Protein AF-A0AAW5LD75-F1 (afdb_monomer)

Mean predicted aligned error: 11.77 Å

Radius of gyration: 29.36 Å; Cα contacts (8 Å, |Δi|>4): 144; chains: 1; bounding box: 6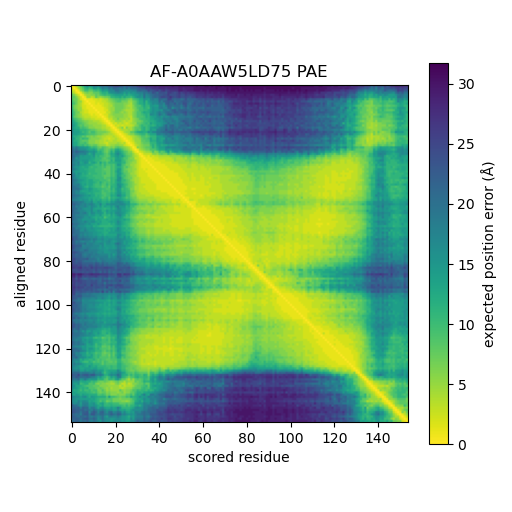0×23×89 Å

Solvent-accessible surface area (backbone atoms only — not comparable to full-atom values): 8674 Å² total; per-residue (Å²): 135,86,77,80,77,51,69,70,55,52,54,50,45,61,74,37,39,44,76,79,48,101,49,31,37,34,36,58,61,66,66,53,56,57,54,46,51,51,53,50,54,50,50,54,52,50,49,40,46,42,67,63,35,76,88,38,24,57,56,48,50,51,30,40,46,41,44,80,40,46,64,64,57,49,50,55,50,46,71,72,47,45,25,94,89,42,88,71,22,30,79,87,68,44,43,61,69,58,52,51,52,50,54,42,69,75,46,57,72,56,36,54,54,20,50,49,61,53,48,54,53,52,51,53,49,54,59,63,66,52,73,80,68,52,48,40,36,40,33,69,84,78,74,46,68,36,40,51,56,89,95,39,86,76

pLDDT: mean 80.88, std 13.49, range [39.12, 94.81]

Organism: NCBI:txid758

Secondary structure (DSSP, 8-state):
--PPPPHHHHHHHHHHEEEEETTEEEEE-SHHHHHHHHHHHHHHHHHIIIIISHHHHHHHHHHHHHHH-HHHHHHHHHHHHB-SSSTTBBTT--BHHHHHHHHHHHHGGGHHHHHHHHHHHHHHHHHHHS----EEEEETTTTEEEEEETTEE-

Sequence (154 aa):
MFHPINKRLQATLRRCAVKIDENTIELKERKGIFFKLAFIIITIASLYIDFIEPTYRRNTWESLQFTFQPETRFQRSWEFYQDPHNIGFTETGENKEQFMAEMWEEHKGRVWEGYYYVGKYLLLFLILLRPAKKRVRFDRKRGIVYTYVGKKFY

Structure (mmCIF, N/CA/C/O backbone):
data_AF-A0AAW5LD75-F1
#
_entry.id   AF-A0AAW5LD75-F1
#
loop_
_atom_site.group_PDB
_atom_site.id
_atom_site.type_symbol
_atom_site.label_atom_id
_atom_site.label_alt_id
_atom_site.label_comp_id
_atom_site.label_asym_id
_atom_site.label_entity_id
_atom_site.label_seq_id
_atom_site.pdbx_PDB_ins_code
_atom_site.Cartn_x
_atom_site.Cartn_y
_atom_site.Cartn_z
_atom_site.occupancy
_atom_site.B_iso_or_equiv
_atom_site.auth_seq_id
_atom_site.auth_comp_id
_atom_site.auth_asym_id
_atom_site.auth_atom_id
_atom_site.pdbx_PDB_model_num
ATOM 1 N N . MET A 1 1 ? 31.148 6.169 -51.077 1.00 39.12 1 MET A N 1
ATOM 2 C CA . MET A 1 1 ? 32.316 6.104 -50.170 1.00 39.12 1 MET A CA 1
ATOM 3 C C . MET A 1 1 ? 31.809 5.671 -48.796 1.00 39.12 1 MET A C 1
ATOM 5 O O . MET A 1 1 ? 31.096 6.437 -48.163 1.00 39.12 1 MET A O 1
ATOM 9 N N . PHE A 1 2 ? 32.038 4.422 -48.3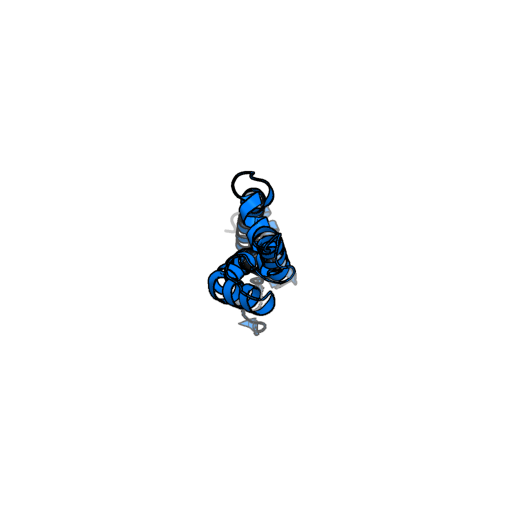78 1.00 50.69 2 PHE A N 1
ATOM 10 C CA . PHE A 1 2 ? 31.591 3.947 -47.060 1.00 50.69 2 PHE A CA 1
ATOM 11 C C . PHE A 1 2 ? 32.550 4.481 -45.994 1.00 50.69 2 PHE A C 1
ATOM 13 O O . PHE A 1 2 ? 33.713 4.088 -45.963 1.00 50.69 2 PHE A O 1
ATOM 20 N N . HIS A 1 3 ? 32.092 5.395 -45.140 1.00 59.78 3 HIS A N 1
ATOM 21 C CA . HIS A 1 3 ? 32.877 5.789 -43.974 1.00 59.78 3 HIS A CA 1
ATOM 22 C C . HIS A 1 3 ? 32.962 4.611 -42.992 1.00 59.78 3 HIS A C 1
ATOM 24 O O . HIS A 1 3 ? 31.922 4.049 -42.629 1.00 59.78 3 HIS A O 1
ATOM 30 N N . PRO A 1 4 ? 34.171 4.213 -42.558 1.00 70.12 4 PRO A N 1
ATOM 31 C CA . PRO A 1 4 ? 34.321 3.153 -41.578 1.00 70.12 4 PRO A CA 1
ATOM 32 C C . PRO A 1 4 ? 33.631 3.572 -40.278 1.00 70.12 4 PRO A C 1
ATOM 34 O O . PRO A 1 4 ? 33.892 4.634 -39.713 1.00 70.12 4 PRO A O 1
ATOM 37 N N . ILE A 1 5 ? 32.708 2.731 -39.817 1.00 70.56 5 ILE A N 1
ATOM 38 C CA . ILE A 1 5 ? 31.954 2.964 -38.588 1.00 70.56 5 ILE A CA 1
ATOM 39 C C . ILE A 1 5 ? 32.940 3.045 -37.414 1.00 70.56 5 ILE A C 1
ATOM 41 O O . ILE A 1 5 ? 33.712 2.118 -37.174 1.00 70.56 5 ILE A O 1
ATOM 45 N N . ASN A 1 6 ? 32.891 4.143 -36.653 1.00 81.69 6 ASN A N 1
ATOM 46 C CA . ASN A 1 6 ? 33.709 4.335 -35.454 1.00 81.69 6 ASN A CA 1
ATOM 47 C C . ASN A 1 6 ? 33.512 3.160 -34.469 1.00 81.69 6 ASN A C 1
ATOM 49 O O . ASN A 1 6 ? 32.375 2.782 -34.177 1.00 81.69 6 ASN A O 1
ATOM 53 N N . LYS A 1 7 ? 34.601 2.617 -33.900 1.00 81.19 7 LYS A N 1
ATOM 54 C CA . LYS A 1 7 ? 34.568 1.509 -32.921 1.00 81.19 7 LYS A CA 1
ATOM 55 C C . LYS A 1 7 ? 33.587 1.757 -31.763 1.00 81.19 7 LYS A C 1
ATOM 57 O O . LYS A 1 7 ? 32.907 0.827 -31.329 1.00 81.19 7 LYS A O 1
ATOM 62 N N . ARG A 1 8 ? 33.444 3.007 -31.297 1.00 78.06 8 ARG A N 1
ATOM 63 C CA . ARG A 1 8 ? 32.456 3.386 -30.261 1.00 78.06 8 ARG A CA 1
ATOM 64 C C . ARG A 1 8 ? 31.012 3.226 -30.743 1.00 78.06 8 ARG A C 1
ATOM 66 O O . ARG A 1 8 ? 30.161 2.724 -30.006 1.00 78.06 8 ARG A O 1
ATOM 73 N N . LEU A 1 9 ? 30.740 3.617 -31.987 1.00 72.81 9 LEU A N 1
ATOM 74 C CA . LEU A 1 9 ? 29.420 3.488 -32.603 1.00 72.81 9 LEU A CA 1
ATOM 75 C C . LEU A 1 9 ? 29.078 2.012 -32.836 1.00 72.81 9 LEU A C 1
ATOM 77 O O . LEU A 1 9 ? 27.988 1.572 -32.486 1.00 72.81 9 LEU A O 1
ATOM 81 N N . GLN A 1 10 ? 30.039 1.219 -33.316 1.00 77.00 10 GLN A N 1
ATOM 82 C CA . GLN A 1 10 ? 29.877 -0.223 -33.510 1.00 77.00 10 GLN A CA 1
ATOM 83 C C . GLN A 1 10 ? 29.582 -0.959 -32.191 1.00 77.00 10 GLN A C 1
ATOM 85 O O . GLN A 1 10 ? 28.684 -1.801 -32.138 1.00 77.00 10 GLN A O 1
ATOM 90 N N . ALA A 1 11 ? 30.284 -0.612 -31.107 1.00 75.50 11 ALA A N 1
ATOM 91 C CA . ALA A 1 11 ? 30.026 -1.162 -29.776 1.00 75.50 11 ALA A CA 1
ATOM 92 C C . ALA A 1 11 ? 28.631 -0.783 -29.249 1.00 75.50 11 ALA A C 1
ATOM 94 O O . ALA A 1 11 ? 27.947 -1.608 -28.643 1.00 75.50 11 ALA A O 1
ATOM 95 N N . THR A 1 12 ? 28.187 0.447 -29.511 1.00 72.38 12 THR A N 1
ATOM 96 C CA . THR A 1 12 ? 26.856 0.930 -29.117 1.00 72.38 12 THR A CA 1
ATOM 97 C C . THR A 1 12 ? 25.755 0.208 -29.894 1.00 72.38 12 THR A C 1
ATOM 99 O O . THR A 1 12 ? 24.795 -0.276 -29.298 1.00 72.38 12 THR A O 1
ATOM 102 N N . LEU A 1 13 ? 25.932 0.044 -31.208 1.00 70.19 13 LEU A N 1
ATOM 103 C CA . LEU A 1 13 ? 25.012 -0.695 -32.071 1.00 70.19 13 LEU A CA 1
ATOM 104 C C . LEU A 1 13 ? 24.886 -2.161 -31.645 1.00 70.19 13 LEU A C 1
ATOM 106 O O . LEU A 1 13 ? 23.769 -2.642 -31.524 1.00 70.19 13 LEU A O 1
ATOM 110 N N . ARG A 1 14 ? 25.986 -2.849 -31.307 1.00 71.75 14 ARG A N 1
ATOM 111 C CA . ARG A 1 14 ? 25.939 -4.235 -30.790 1.00 71.75 14 ARG A CA 1
ATOM 112 C C . ARG A 1 14 ? 25.173 -4.378 -29.470 1.00 71.75 14 ARG A C 1
ATOM 114 O O . ARG A 1 14 ? 24.622 -5.438 -29.195 1.00 71.75 14 ARG A O 1
ATOM 121 N N . ARG A 1 15 ? 25.143 -3.336 -28.632 1.00 69.00 15 ARG A N 1
ATOM 122 C CA . ARG A 1 15 ? 24.380 -3.346 -27.369 1.00 69.00 15 ARG A CA 1
ATOM 123 C C . ARG A 1 15 ? 22.888 -3.099 -27.597 1.00 69.00 15 ARG A C 1
ATOM 125 O O . ARG A 1 15 ? 22.062 -3.660 -26.879 1.00 69.00 15 ARG A O 1
ATOM 132 N N . CYS A 1 16 ? 22.554 -2.266 -28.580 1.00 67.75 16 CYS A N 1
ATOM 133 C CA . CYS A 1 16 ? 21.183 -1.844 -28.864 1.00 67.75 16 CYS A CA 1
ATOM 134 C C . CYS A 1 16 ? 20.475 -2.717 -29.908 1.00 67.75 16 CYS A C 1
ATOM 136 O O . CYS A 1 16 ? 19.249 -2.742 -29.924 1.00 67.75 16 CYS A O 1
ATOM 138 N N . ALA A 1 17 ? 21.212 -3.431 -30.755 1.00 71.06 17 ALA A N 1
ATOM 139 C CA . ALA A 1 17 ? 20.686 -4.225 -31.856 1.00 71.06 17 ALA A CA 1
ATOM 140 C C . ALA A 1 17 ? 21.154 -5.682 -31.747 1.00 71.06 17 ALA A C 1
ATOM 142 O O . ALA A 1 17 ? 22.336 -5.951 -31.535 1.00 71.06 17 ALA A O 1
ATOM 143 N N . VAL A 1 18 ? 20.232 -6.628 -31.914 1.00 74.81 18 VAL A N 1
ATOM 144 C CA . VAL A 1 18 ? 20.523 -8.064 -31.992 1.00 74.81 18 VAL A CA 1
ATOM 145 C C . VAL A 1 18 ? 20.162 -8.558 -33.383 1.00 74.81 18 VAL A C 1
ATOM 147 O O . VAL A 1 18 ? 19.048 -8.338 -33.850 1.00 74.81 18 VAL A O 1
ATOM 150 N N . LYS A 1 19 ? 21.100 -9.230 -34.049 1.00 71.88 19 LYS A N 1
ATOM 151 C CA . LYS A 1 19 ? 20.812 -9.947 -35.292 1.00 71.88 19 LYS A CA 1
ATOM 152 C C . LYS A 1 19 ? 20.002 -11.198 -34.940 1.00 71.88 19 LYS A C 1
ATOM 154 O O . LYS A 1 19 ? 20.481 -12.008 -34.152 1.00 71.88 19 LYS A O 1
ATOM 159 N N . ILE A 1 20 ? 18.790 -11.319 -35.478 1.00 73.62 20 ILE A N 1
ATOM 160 C CA . ILE A 1 20 ? 17.954 -12.522 -35.320 1.00 73.62 20 ILE A CA 1
ATOM 161 C C . ILE A 1 20 ? 18.184 -13.471 -36.494 1.00 73.62 20 ILE A C 1
ATOM 163 O O . ILE A 1 20 ? 18.312 -14.670 -36.290 1.00 73.62 20 ILE A O 1
ATOM 167 N N . ASP A 1 21 ? 18.259 -12.918 -37.704 1.00 72.31 21 ASP A N 1
ATOM 168 C CA . ASP A 1 21 ? 18.426 -13.664 -38.950 1.00 72.31 21 ASP A CA 1
ATOM 169 C C . ASP A 1 21 ? 19.382 -12.906 -39.887 1.00 72.31 21 ASP A C 1
ATOM 171 O O . ASP A 1 21 ? 19.749 -11.757 -39.618 1.00 72.31 21 ASP A O 1
ATOM 175 N N . GLU A 1 22 ? 19.801 -13.513 -40.995 1.00 73.38 22 GLU A N 1
ATOM 176 C CA . GLU A 1 22 ? 20.646 -12.893 -42.020 1.00 73.38 22 GLU A CA 1
ATOM 177 C C . GLU A 1 22 ? 20.115 -11.541 -42.491 1.00 73.38 22 GLU A C 1
ATOM 179 O O . GLU A 1 22 ? 20.899 -10.611 -42.693 1.00 73.38 22 GLU A O 1
ATOM 184 N N . ASN A 1 23 ? 18.790 -11.413 -42.564 1.00 72.88 23 ASN A N 1
ATOM 185 C CA . ASN A 1 23 ? 18.113 -10.219 -43.050 1.00 72.88 23 ASN A CA 1
ATOM 186 C C . ASN A 1 23 ? 17.352 -9.451 -41.962 1.00 72.88 23 ASN A C 1
ATOM 188 O O . ASN A 1 23 ? 16.777 -8.413 -42.272 1.00 72.88 23 ASN A O 1
ATOM 192 N N . THR A 1 24 ? 17.338 -9.900 -40.701 1.00 70.00 24 THR A N 1
ATOM 193 C CA . THR A 1 24 ? 16.512 -9.281 -39.648 1.00 70.00 24 THR A CA 1
ATOM 194 C C . THR A 1 24 ? 17.322 -8.850 -38.430 1.00 70.00 24 THR A C 1
ATOM 196 O O . THR A 1 24 ? 18.042 -9.641 -37.814 1.00 70.00 24 THR A O 1
ATOM 199 N N . ILE A 1 25 ? 17.147 -7.588 -38.034 1.00 73.69 25 ILE A N 1
ATOM 200 C CA . ILE A 1 25 ? 17.767 -6.987 -36.849 1.00 73.69 25 ILE A CA 1
ATOM 201 C C . ILE A 1 25 ? 16.673 -6.529 -35.883 1.00 73.69 25 ILE A C 1
ATOM 203 O O . ILE A 1 25 ? 15.730 -5.853 -36.278 1.00 73.69 25 ILE A O 1
ATOM 207 N N . GLU A 1 26 ? 16.805 -6.864 -34.604 1.00 74.44 26 GLU A N 1
ATOM 208 C CA . GLU A 1 26 ? 15.911 -6.436 -33.530 1.00 74.44 26 GLU A CA 1
ATOM 209 C C . GLU A 1 26 ? 16.569 -5.334 -32.695 1.00 74.44 26 GLU A C 1
ATOM 211 O O . GLU A 1 26 ? 17.625 -5.542 -32.094 1.00 74.44 26 GLU A O 1
ATOM 216 N N . LEU A 1 27 ? 15.941 -4.159 -32.634 1.00 73.94 27 LEU A N 1
ATOM 217 C CA . LEU A 1 27 ? 16.333 -3.089 -31.723 1.00 73.94 27 LEU A CA 1
ATOM 218 C C . LEU A 1 27 ? 15.720 -3.326 -30.342 1.00 73.94 27 LEU A C 1
ATOM 220 O O . LEU A 1 27 ? 14.501 -3.441 -30.180 1.00 73.94 27 LEU A O 1
ATOM 224 N N . LYS A 1 28 ? 16.586 -3.354 -29.330 1.00 68.44 28 LYS A N 1
ATOM 225 C CA . LYS A 1 28 ? 16.221 -3.372 -27.916 1.00 68.44 28 LYS A CA 1
ATOM 226 C C . LYS A 1 28 ? 15.863 -1.956 -27.479 1.00 68.44 28 LYS A C 1
ATOM 228 O O . LYS A 1 28 ? 16.704 -1.058 -27.499 1.00 68.44 28 LYS A O 1
ATOM 233 N N . GLU A 1 29 ? 14.628 -1.750 -27.036 1.00 65.69 29 GLU A N 1
ATOM 234 C CA . GLU A 1 29 ? 14.234 -0.475 -26.448 1.00 65.69 29 GLU A CA 1
ATOM 235 C C . GLU A 1 29 ? 14.906 -0.294 -25.075 1.00 65.69 29 GLU A C 1
ATOM 237 O O . GLU A 1 29 ? 14.630 -1.007 -24.111 1.00 65.69 29 GLU A O 1
ATOM 242 N N . ARG A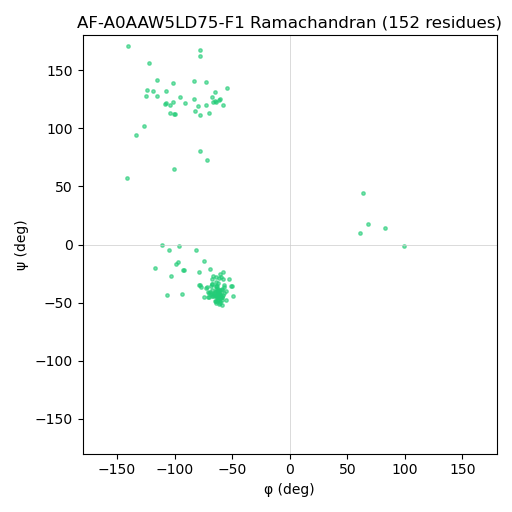 1 30 ? 15.819 0.678 -24.983 1.00 63.34 30 ARG A N 1
ATOM 243 C CA . ARG A 1 30 ? 16.604 0.951 -23.767 1.00 63.34 30 ARG A CA 1
ATOM 244 C C . ARG A 1 30 ? 15.818 1.735 -22.706 1.00 63.34 30 ARG A C 1
ATOM 246 O O . ARG A 1 30 ? 16.133 1.649 -21.523 1.00 63.34 30 ARG A O 1
ATOM 253 N N . LYS A 1 31 ? 14.787 2.487 -23.117 1.00 65.00 31 LYS A N 1
ATOM 254 C CA . LYS A 1 31 ? 14.030 3.410 -22.247 1.00 65.00 31 LYS A CA 1
ATOM 255 C C . LYS A 1 31 ? 13.216 2.694 -21.162 1.00 65.00 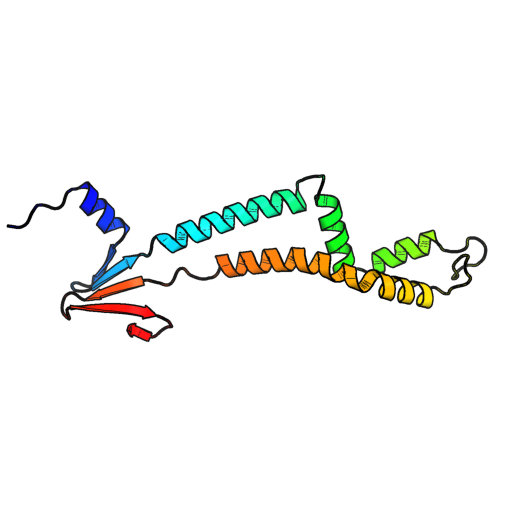31 LYS A C 1
ATOM 257 O O . LYS A 1 31 ? 13.130 3.198 -20.047 1.00 65.00 31 LYS A O 1
ATOM 262 N N . GLY A 1 32 ? 12.692 1.498 -21.446 1.00 69.25 32 GLY A N 1
ATOM 263 C CA . GLY A 1 32 ? 11.879 0.741 -20.486 1.00 69.25 32 GLY A CA 1
ATOM 264 C C . GLY A 1 32 ? 12.634 0.304 -19.224 1.00 69.25 32 GLY A C 1
ATOM 265 O O . GLY A 1 32 ? 12.023 0.176 -18.168 1.00 69.25 32 GLY A O 1
ATOM 266 N N . ILE A 1 33 ? 13.957 0.114 -19.304 1.00 74.81 33 ILE A N 1
ATOM 267 C CA . ILE A 1 33 ? 14.780 -0.293 -18.153 1.00 74.81 33 ILE A CA 1
ATOM 268 C C . ILE A 1 33 ? 14.981 0.876 -17.182 1.00 74.81 33 ILE A C 1
ATOM 270 O O . ILE A 1 33 ? 14.806 0.696 -15.983 1.00 74.81 33 ILE A O 1
ATOM 274 N N . PHE A 1 34 ? 15.292 2.074 -17.687 1.00 79.69 34 PHE A N 1
ATOM 275 C CA . PHE A 1 34 ? 15.462 3.263 -16.841 1.00 79.69 34 PHE A CA 1
ATOM 276 C C . PHE A 1 34 ? 14.176 3.637 -16.109 1.00 79.69 34 PHE A C 1
ATOM 278 O O . PHE A 1 34 ? 14.218 3.951 -14.924 1.00 79.69 34 PHE A O 1
ATOM 285 N N . PHE A 1 35 ? 13.033 3.535 -16.795 1.00 81.00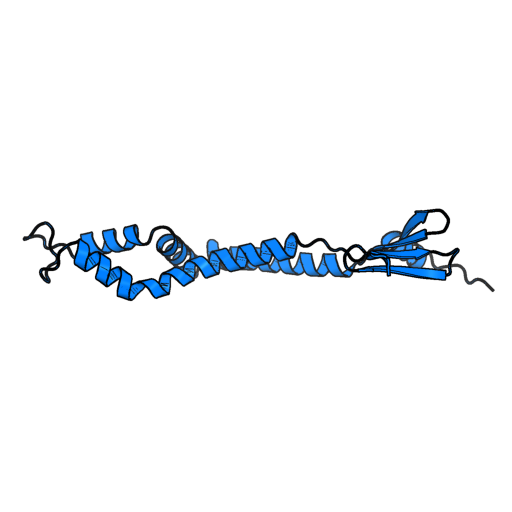 35 PHE A N 1
ATOM 286 C CA . PHE A 1 35 ? 11.729 3.746 -16.175 1.00 81.00 35 PHE A CA 1
ATOM 287 C C . PHE A 1 35 ? 11.522 2.769 -15.014 1.00 81.00 35 PHE A C 1
ATOM 289 O O . PHE A 1 35 ? 11.295 3.197 -13.891 1.00 81.00 35 PHE A O 1
ATOM 296 N N . LYS A 1 36 ? 11.717 1.463 -15.236 1.00 83.81 36 LYS A N 1
ATOM 297 C CA . LYS A 1 36 ? 11.617 0.461 -14.162 1.00 83.81 36 LYS A CA 1
ATOM 298 C C . LYS A 1 36 ? 12.566 0.736 -12.998 1.00 83.81 36 LYS A C 1
ATOM 300 O O . LYS A 1 36 ? 12.153 0.606 -11.854 1.00 83.81 36 LYS A O 1
ATOM 305 N N . LEU A 1 37 ? 13.805 1.138 -13.277 1.00 88.06 37 LEU A N 1
ATOM 306 C CA . LEU A 1 37 ? 14.788 1.454 -12.242 1.00 88.06 37 LEU A CA 1
ATOM 307 C C . LEU A 1 37 ? 14.335 2.630 -11.364 1.00 88.06 37 LEU A C 1
ATOM 309 O O . LEU A 1 37 ? 14.445 2.548 -10.145 1.00 88.06 37 LEU A O 1
ATOM 313 N N . ALA A 1 38 ? 13.752 3.675 -11.959 1.00 89.50 38 ALA A N 1
ATOM 314 C CA . ALA A 1 38 ? 13.165 4.781 -11.204 1.00 89.50 38 ALA A CA 1
ATOM 315 C C . ALA A 1 38 ? 12.021 4.305 -10.290 1.00 89.50 38 ALA A C 1
ATOM 317 O O . ALA A 1 38 ? 12.000 4.652 -9.114 1.00 89.50 38 ALA A O 1
ATOM 318 N N . PHE A 1 39 ? 11.122 3.447 -10.788 1.00 89.69 39 PHE A N 1
ATOM 319 C CA . PHE A 1 39 ? 10.046 2.871 -9.970 1.00 89.69 39 PHE A CA 1
ATOM 320 C C . PHE A 1 39 ? 10.564 1.986 -8.833 1.00 89.69 39 PHE A C 1
ATOM 322 O O . PHE A 1 39 ? 9.990 2.014 -7.748 1.00 89.69 39 PHE A O 1
ATOM 329 N N . ILE A 1 40 ? 11.655 1.241 -9.037 1.00 91.75 40 ILE A N 1
ATOM 330 C CA . ILE A 1 40 ? 12.301 0.466 -7.966 1.00 91.75 40 ILE A CA 1
ATOM 331 C C . ILE A 1 40 ? 12.816 1.404 -6.871 1.00 91.75 40 ILE A C 1
ATOM 333 O O . ILE A 1 40 ? 12.531 1.171 -5.701 1.00 91.75 40 ILE A O 1
ATOM 337 N N . ILE A 1 41 ? 13.521 2.479 -7.237 1.00 94.12 41 ILE A N 1
ATOM 338 C CA . ILE A 1 41 ? 14.040 3.460 -6.270 1.00 94.12 41 ILE A CA 1
ATOM 339 C C . ILE A 1 41 ? 12.890 4.108 -5.491 1.00 94.12 41 ILE A C 1
ATOM 341 O O . ILE A 1 41 ? 12.952 4.171 -4.267 1.00 94.12 41 ILE A O 1
ATOM 345 N N . ILE A 1 42 ? 11.821 4.518 -6.182 1.00 93.25 42 ILE A N 1
ATOM 346 C CA . ILE A 1 42 ? 10.614 5.068 -5.549 1.00 93.25 42 ILE A CA 1
ATOM 347 C C . ILE A 1 42 ? 10.008 4.050 -4.580 1.00 93.25 42 ILE A C 1
ATOM 349 O O . ILE A 1 42 ? 9.700 4.403 -3.450 1.00 93.25 42 ILE A O 1
ATOM 353 N N . THR A 1 43 ? 9.894 2.783 -4.984 1.00 93.31 43 THR A N 1
ATOM 354 C CA . THR A 1 43 ? 9.337 1.720 -4.132 1.00 93.31 43 THR A CA 1
ATOM 355 C C . THR A 1 43 ? 10.167 1.532 -2.864 1.00 93.31 43 THR A C 1
ATOM 357 O O . THR A 1 43 ? 9.604 1.462 -1.777 1.00 93.31 43 THR A O 1
ATOM 360 N N . ILE A 1 44 ? 11.498 1.488 -2.981 1.00 94.50 44 ILE A N 1
ATOM 361 C CA . ILE A 1 44 ? 12.404 1.355 -1.831 1.00 94.50 44 ILE A CA 1
ATOM 362 C C . ILE A 1 44 ? 12.278 2.566 -0.901 1.00 94.50 44 ILE A C 1
ATOM 364 O O . ILE A 1 44 ? 12.166 2.391 0.310 1.00 94.50 44 ILE A O 1
ATOM 368 N N . ALA A 1 45 ? 12.259 3.782 -1.453 1.00 94.56 45 ALA A N 1
ATOM 369 C CA . ALA A 1 45 ? 12.100 5.003 -0.670 1.00 94.56 45 ALA A CA 1
ATOM 370 C C . ALA A 1 45 ? 10.746 5.042 0.056 1.00 94.56 45 ALA A C 1
ATOM 372 O O . ALA A 1 45 ? 10.702 5.340 1.245 1.00 94.56 45 ALA A O 1
ATOM 373 N N . SER A 1 46 ? 9.652 4.678 -0.621 1.00 93.19 46 SER A N 1
ATOM 374 C CA . SER A 1 46 ? 8.329 4.581 0.002 1.00 93.19 46 SER A CA 1
ATOM 375 C C . SER A 1 46 ? 8.299 3.538 1.117 1.00 93.19 46 SER A C 1
ATOM 377 O O . SER A 1 46 ? 7.787 3.837 2.190 1.00 93.19 46 SER A O 1
ATOM 379 N N . LEU A 1 47 ? 8.892 2.355 0.906 1.00 94.19 47 LEU A N 1
ATOM 380 C CA . LEU A 1 47 ? 8.964 1.313 1.938 1.00 94.19 47 LEU A CA 1
ATOM 381 C C . LEU A 1 47 ? 9.740 1.794 3.164 1.00 94.19 47 LEU A C 1
ATOM 383 O O . LEU A 1 47 ? 9.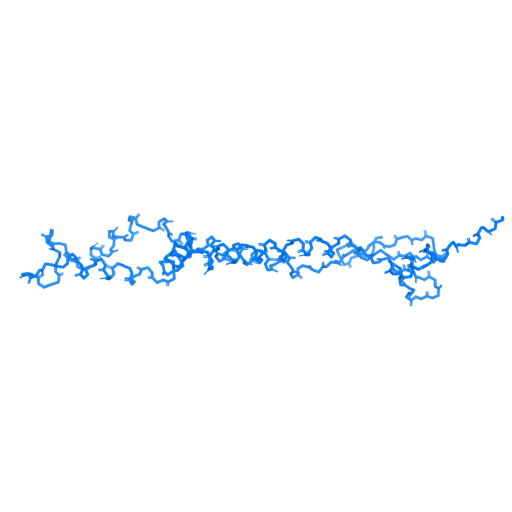336 1.522 4.293 1.00 94.19 47 LEU A O 1
ATOM 387 N N . TYR A 1 48 ? 10.837 2.519 2.943 1.00 94.81 48 TYR A N 1
ATOM 388 C CA . TYR A 1 48 ? 11.620 3.104 4.022 1.00 94.81 48 TYR A CA 1
ATOM 389 C C . TYR A 1 48 ? 10.790 4.106 4.831 1.00 94.81 48 TYR A C 1
ATOM 391 O O . TYR A 1 48 ? 10.697 3.969 6.048 1.00 94.81 48 TYR A O 1
ATOM 399 N N . ILE A 1 49 ? 10.141 5.060 4.163 1.00 93.50 49 ILE A N 1
ATOM 400 C CA . ILE A 1 49 ? 9.310 6.073 4.826 1.00 93.50 49 ILE A CA 1
ATOM 401 C C . ILE A 1 49 ? 8.167 5.399 5.591 1.00 93.50 49 ILE A C 1
ATOM 403 O O . ILE A 1 49 ? 7.989 5.639 6.778 1.00 93.50 49 ILE A O 1
ATOM 407 N N . ASP A 1 50 ? 7.420 4.501 4.953 1.00 93.38 50 ASP A N 1
ATOM 408 C CA . ASP A 1 50 ? 6.212 3.940 5.557 1.00 93.38 50 ASP A CA 1
ATOM 409 C C . ASP A 1 50 ? 6.484 2.966 6.708 1.00 93.38 50 ASP A C 1
ATOM 411 O O . ASP A 1 50 ? 5.681 2.909 7.638 1.00 93.38 50 ASP A O 1
ATOM 415 N N . PHE A 1 51 ? 7.547 2.156 6.629 1.00 93.25 51 PHE A N 1
ATOM 416 C CA . PHE A 1 51 ? 7.757 1.024 7.543 1.00 93.25 51 PHE A CA 1
ATOM 417 C C . PHE A 1 51 ? 9.008 1.135 8.416 1.00 93.25 51 PHE A C 1
ATOM 419 O O . PHE A 1 51 ? 9.079 0.450 9.439 1.00 93.25 51 PHE A O 1
ATOM 426 N N . ILE A 1 52 ? 9.991 1.956 8.039 1.00 93.00 52 ILE A N 1
ATOM 427 C CA . ILE A 1 52 ? 11.257 2.096 8.774 1.00 93.00 52 ILE A CA 1
ATOM 428 C C . ILE A 1 52 ? 11.300 3.429 9.518 1.00 93.00 52 ILE A C 1
ATOM 430 O O . ILE A 1 52 ? 11.684 3.451 10.689 1.00 93.00 52 ILE A O 1
ATOM 434 N N . GLU A 1 53 ? 10.886 4.523 8.880 1.00 93.94 53 GLU A N 1
ATOM 435 C CA . GLU A 1 53 ? 10.935 5.850 9.484 1.00 93.94 53 GLU A CA 1
ATOM 436 C C . GLU A 1 53 ? 10.003 5.936 10.710 1.00 93.94 53 GLU A C 1
ATOM 438 O O . GLU A 1 53 ? 8.795 5.704 10.585 1.00 93.94 53 GLU A O 1
ATOM 443 N N . PRO A 1 54 ? 10.520 6.283 11.908 1.00 91.38 54 PRO A N 1
ATOM 444 C CA . PRO A 1 54 ? 9.741 6.245 13.149 1.00 91.38 54 PRO A CA 1
ATOM 445 C C . PRO A 1 54 ? 8.470 7.097 13.112 1.00 91.38 54 PRO A C 1
ATOM 447 O O . PRO A 1 54 ? 7.451 6.707 13.680 1.00 91.38 54 PRO A O 1
ATOM 450 N N . THR A 1 55 ? 8.529 8.236 12.418 1.00 91.38 55 THR A N 1
ATOM 451 C CA . THR A 1 55 ? 7.441 9.213 12.306 1.00 91.38 55 THR A CA 1
ATOM 452 C C . THR A 1 55 ? 6.188 8.620 11.664 1.00 91.38 55 THR A C 1
ATOM 454 O O . THR A 1 55 ? 5.080 8.859 12.138 1.00 91.38 55 THR A O 1
ATOM 457 N N . TYR A 1 56 ? 6.353 7.821 10.607 1.00 90.38 56 TYR A N 1
ATOM 458 C CA . TYR A 1 56 ? 5.237 7.294 9.815 1.00 90.38 56 TYR A CA 1
ATOM 459 C C . TYR A 1 56 ? 4.925 5.834 10.131 1.00 90.38 56 TYR A C 1
ATOM 461 O O . TYR A 1 56 ? 3.771 5.422 10.020 1.00 90.38 56 TYR A O 1
ATOM 469 N N . ARG A 1 57 ? 5.921 5.064 10.592 1.00 92.88 57 ARG A N 1
ATOM 470 C CA . ARG A 1 57 ? 5.798 3.630 10.883 1.00 92.88 57 ARG A CA 1
ATOM 471 C C . ARG A 1 57 ? 4.587 3.293 11.741 1.00 92.88 57 ARG A C 1
ATOM 473 O O . ARG A 1 57 ? 3.904 2.311 11.454 1.00 92.88 57 ARG A O 1
ATOM 480 N N . ARG A 1 58 ? 4.333 4.076 12.795 1.00 92.38 58 ARG A N 1
ATOM 481 C CA . ARG A 1 58 ? 3.209 3.826 13.705 1.00 92.38 58 ARG A CA 1
ATOM 482 C C . ARG A 1 58 ? 1.872 3.969 12.987 1.00 92.38 58 ARG A C 1
ATOM 484 O O . ARG A 1 58 ? 1.073 3.043 13.034 1.00 92.38 58 ARG A O 1
ATOM 491 N N . ASN A 1 59 ? 1.676 5.076 12.277 1.00 91.75 59 ASN A N 1
ATOM 492 C CA . ASN A 1 59 ? 0.435 5.334 11.551 1.00 91.75 59 ASN A CA 1
ATOM 493 C C . ASN A 1 59 ? 0.208 4.286 10.458 1.00 91.75 59 ASN A C 1
ATOM 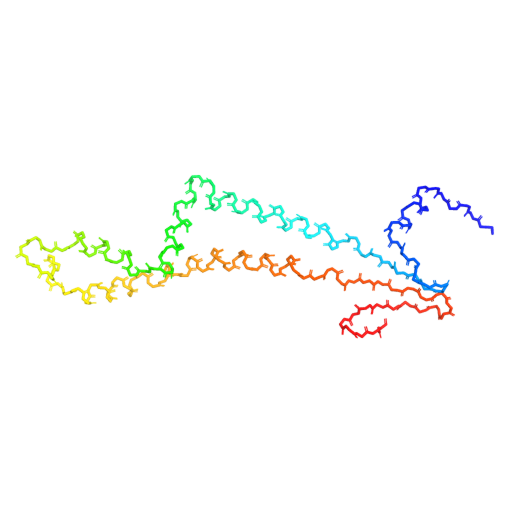495 O O . ASN A 1 59 ? -0.879 3.729 10.378 1.00 91.75 59 ASN A O 1
ATOM 499 N N . THR A 1 60 ? 1.242 3.935 9.682 1.00 92.75 60 THR A N 1
ATOM 500 C CA . THR A 1 60 ? 1.148 2.867 8.674 1.00 92.75 60 THR A CA 1
ATOM 501 C C . THR A 1 60 ? 0.671 1.555 9.298 1.00 92.75 60 THR A C 1
ATOM 503 O O . THR A 1 60 ? -0.239 0.913 8.775 1.00 92.75 60 THR A O 1
ATOM 506 N N . TRP A 1 61 ? 1.260 1.152 10.429 1.00 93.25 61 TRP A N 1
ATOM 507 C CA . TRP A 1 61 ? 0.878 -0.081 11.117 1.00 93.25 61 TRP A CA 1
ATOM 508 C C . TRP A 1 61 ? -0.533 -0.023 11.695 1.00 93.25 61 TRP A C 1
ATOM 510 O O . TRP A 1 61 ? -1.286 -0.981 11.535 1.00 93.25 61 TRP A O 1
ATOM 520 N N . GLU A 1 62 ? -0.904 1.084 12.334 1.00 91.81 62 GLU A N 1
ATOM 521 C CA . GLU A 1 62 ? -2.240 1.273 12.897 1.00 91.81 62 GLU A CA 1
ATOM 522 C C . GLU A 1 62 ? -3.313 1.256 11.799 1.00 91.81 62 GLU A C 1
ATOM 524 O O . GLU A 1 62 ? -4.316 0.559 11.948 1.00 91.81 62 GLU A O 1
ATOM 529 N N . SER A 1 63 ? -3.096 1.939 10.669 1.00 93.19 63 SER A N 1
ATOM 530 C CA . SER A 1 63 ? -4.031 1.933 9.536 1.00 93.19 63 SER A CA 1
ATOM 531 C C . SER A 1 63 ? -4.146 0.539 8.907 1.00 93.19 63 SER A C 1
ATOM 533 O O . SER A 1 63 ? -5.254 0.100 8.593 1.00 93.19 63 SER A O 1
ATOM 535 N N . LEU A 1 64 ? -3.037 -0.200 8.760 1.00 94.25 64 LEU A N 1
ATOM 536 C CA . LEU A 1 64 ? -3.062 -1.585 8.268 1.00 94.25 64 LEU A CA 1
ATOM 537 C C . LEU A 1 64 ? -3.808 -2.516 9.230 1.00 94.25 64 LEU A C 1
ATOM 539 O O . LEU A 1 64 ? -4.695 -3.253 8.801 1.00 94.25 64 LEU A O 1
ATOM 543 N N . GLN A 1 65 ? -3.489 -2.463 10.524 1.00 93.38 65 GLN A N 1
ATOM 544 C CA . GLN A 1 65 ? -4.151 -3.283 11.536 1.00 93.38 65 GLN A CA 1
ATOM 545 C C . GLN A 1 65 ? -5.647 -2.975 11.596 1.00 93.38 65 GLN A C 1
ATOM 547 O O . GLN A 1 65 ? -6.458 -3.895 11.603 1.00 93.38 65 GLN A O 1
ATOM 552 N N . PHE A 1 66 ? -6.023 -1.697 11.572 1.00 93.06 66 PHE A N 1
ATOM 553 C CA . PHE A 1 66 ? -7.423 -1.293 11.584 1.00 93.06 66 PHE A CA 1
ATOM 554 C C . PHE A 1 66 ? -8.181 -1.763 10.339 1.00 93.06 66 PHE A C 1
ATOM 556 O O . PHE A 1 66 ? -9.336 -2.149 10.436 1.00 93.06 66 PHE A O 1
ATOM 563 N N . THR A 1 67 ? -7.530 -1.784 9.178 1.00 93.75 67 THR A N 1
ATOM 564 C CA . THR A 1 67 ? -8.173 -2.214 7.929 1.00 93.75 67 THR A CA 1
ATOM 565 C C . THR A 1 67 ? -8.454 -3.714 7.902 1.00 93.75 67 THR A C 1
ATOM 567 O O . THR A 1 67 ? -9.517 -4.133 7.455 1.00 93.75 67 THR A O 1
ATOM 570 N N . PHE A 1 68 ? -7.512 -4.535 8.375 1.00 91.62 68 PHE A N 1
ATOM 571 C CA . PHE A 1 68 ? -7.640 -5.996 8.327 1.00 91.62 68 PHE A CA 1
ATOM 572 C C . PHE A 1 68 ? -8.264 -6.606 9.584 1.00 91.62 68 PHE A C 1
ATOM 574 O O . PHE A 1 68 ? -8.761 -7.728 9.532 1.00 91.62 68 PHE A O 1
ATOM 581 N N . GLN A 1 69 ? -8.209 -5.898 10.711 1.00 91.56 69 GLN A N 1
ATOM 582 C CA . GLN A 1 69 ? -8.703 -6.346 12.013 1.00 91.56 69 GLN A CA 1
ATOM 583 C C . GLN A 1 69 ? -9.369 -5.187 12.784 1.00 91.56 69 GLN A C 1
ATOM 585 O O . GLN A 1 69 ? -8.956 -4.885 13.911 1.00 91.56 69 GLN A O 1
ATOM 590 N N . PRO A 1 70 ? -10.400 -4.528 12.217 1.00 88.75 70 PRO A N 1
ATOM 591 C CA . PRO A 1 70 ? -11.040 -3.364 12.842 1.00 88.75 70 PRO A CA 1
ATOM 592 C C . PRO A 1 70 ? -11.607 -3.689 14.228 1.00 88.75 70 PRO A C 1
ATOM 594 O O . PRO A 1 70 ? -11.437 -2.912 15.167 1.00 88.75 70 PRO A O 1
ATOM 597 N N . GLU A 1 71 ? -12.183 -4.883 14.382 1.00 88.62 71 GLU A N 1
ATOM 598 C CA . GLU A 1 71 ? -12.775 -5.361 15.636 1.00 88.62 71 GLU A CA 1
ATOM 599 C C . GLU A 1 71 ? -11.787 -5.354 16.803 1.00 88.62 71 GLU A C 1
ATOM 601 O O . GLU A 1 71 ? -12.161 -4.999 17.915 1.00 88.62 71 GLU A O 1
ATOM 606 N N . THR A 1 72 ? -10.509 -5.675 16.570 1.00 88.88 72 THR A N 1
ATOM 607 C CA . THR A 1 72 ? -9.500 -5.693 17.646 1.00 88.88 72 THR A CA 1
ATOM 608 C C . THR A 1 72 ? -9.280 -4.309 18.252 1.00 88.88 72 THR A C 1
ATOM 610 O O . THR A 1 72 ? -9.020 -4.184 19.449 1.00 88.88 72 THR A O 1
ATOM 613 N N . ARG A 1 73 ? -9.418 -3.249 17.446 1.00 87.38 73 ARG A N 1
ATOM 614 C CA . ARG A 1 73 ? -9.340 -1.867 17.926 1.00 87.38 73 ARG A CA 1
ATOM 615 C C . ARG A 1 73 ? -10.563 -1.524 18.767 1.00 87.38 73 ARG A C 1
ATOM 617 O O . ARG A 1 73 ? -10.405 -0.962 19.844 1.00 87.38 73 ARG A O 1
ATOM 624 N N . PHE A 1 74 ? -11.751 -1.894 18.301 1.00 90.75 74 PHE A N 1
ATOM 625 C CA . PHE A 1 74 ? -12.993 -1.633 19.025 1.00 90.75 74 PHE A CA 1
ATOM 626 C C . PHE A 1 74 ? -13.093 -2.438 20.321 1.00 90.75 74 PHE A C 1
ATOM 628 O O . PHE A 1 74 ? -13.575 -1.915 21.314 1.00 90.75 74 PHE A O 1
ATOM 635 N N . GLN A 1 75 ? -12.566 -3.662 20.356 1.00 90.25 75 GLN A N 1
ATOM 636 C CA . GLN A 1 75 ? -12.451 -4.466 21.576 1.00 90.25 75 GLN A CA 1
ATOM 637 C C . GLN A 1 75 ? -11.568 -3.793 22.622 1.00 90.25 75 GLN A C 1
ATOM 639 O O . GLN A 1 75 ? -11.982 -3.682 23.769 1.00 90.25 75 GLN A O 1
ATOM 644 N N . ARG A 1 76 ? -10.405 -3.263 22.226 1.00 89.00 76 ARG A N 1
ATOM 645 C CA . ARG A 1 76 ? -9.556 -2.488 23.145 1.00 89.00 76 ARG A CA 1
ATOM 646 C C . ARG A 1 76 ? -10.253 -1.230 23.655 1.00 89.00 76 ARG A C 1
ATOM 648 O O . ARG A 1 76 ? -10.106 -0.889 24.821 1.00 89.00 76 ARG A O 1
ATOM 655 N N . SER A 1 77 ? -11.000 -0.538 22.794 1.00 88.94 77 SER A N 1
ATOM 656 C CA . SER A 1 77 ? -11.812 0.607 23.217 1.00 88.94 77 SER A CA 1
ATOM 657 C C . SER A 1 77 ? -12.912 0.176 24.189 1.00 88.94 77 SER A C 1
ATOM 659 O O . SER A 1 77 ? -13.077 0.802 25.224 1.00 88.94 77 SER A O 1
ATOM 661 N N . TRP A 1 78 ? -13.609 -0.923 23.911 1.00 89.25 78 TRP A N 1
ATOM 662 C CA . TRP A 1 78 ? -14.640 -1.472 24.789 1.00 89.25 78 TRP A CA 1
ATOM 663 C C . TRP A 1 78 ? -14.095 -1.820 26.177 1.00 89.25 78 TRP A C 1
ATOM 665 O O . TRP A 1 78 ? -14.677 -1.419 27.174 1.00 89.25 78 TRP A O 1
ATOM 675 N N . GLU A 1 79 ? -12.956 -2.514 26.250 1.00 88.62 79 GLU A N 1
ATOM 676 C CA . GLU A 1 79 ? -12.293 -2.851 27.520 1.00 88.62 79 GLU A CA 1
ATOM 677 C C . GLU A 1 79 ? -11.936 -1.607 28.344 1.00 88.62 79 GLU A C 1
ATOM 679 O O . GLU A 1 79 ? -11.916 -1.667 29.569 1.00 88.62 79 GLU A O 1
ATOM 684 N N . PHE A 1 80 ? -11.675 -0.478 27.681 1.00 87.69 80 PHE A N 1
ATOM 685 C CA . PHE A 1 80 ? -11.394 0.794 28.337 1.00 87.69 80 PHE A CA 1
ATOM 686 C C . PHE A 1 80 ? -12.658 1.502 28.853 1.00 87.69 80 PHE A C 1
ATOM 688 O O . PHE A 1 80 ? -12.596 2.153 29.890 1.00 87.69 80 PHE A O 1
ATOM 695 N N . TYR A 1 81 ? -13.786 1.382 28.146 1.00 87.31 81 TYR A N 1
ATOM 696 C CA . TYR A 1 81 ? -15.054 2.053 28.481 1.00 87.31 81 TYR A CA 1
ATOM 697 C C . TYR A 1 81 ? -16.040 1.189 29.277 1.00 87.31 81 TYR A C 1
ATOM 699 O O . TYR A 1 81 ? -17.138 1.647 29.597 1.00 87.31 81 TYR A O 1
ATOM 707 N N . GLN A 1 82 ? -15.680 -0.059 29.570 1.00 88.25 82 GLN A N 1
ATOM 708 C CA . GLN A 1 82 ? -16.529 -0.971 30.321 1.00 88.25 82 GLN A CA 1
ATOM 709 C C . GLN A 1 82 ? -16.741 -0.463 31.753 1.00 88.25 82 GLN A C 1
ATOM 711 O O . GLN A 1 82 ? -15.777 -0.148 32.452 1.00 88.25 82 GLN A O 1
ATOM 716 N N . ASP A 1 83 ? -17.996 -0.440 32.203 1.00 84.31 83 ASP A N 1
ATOM 717 C CA . ASP A 1 83 ? -18.339 -0.023 33.560 1.00 84.31 83 ASP A CA 1
ATOM 718 C C . ASP A 1 83 ? -17.790 -1.042 34.583 1.00 84.31 83 ASP A C 1
ATOM 720 O O . ASP A 1 83 ? -18.141 -2.231 34.525 1.00 84.31 83 ASP A O 1
ATOM 724 N N . PRO A 1 84 ? -16.954 -0.613 35.551 1.00 84.56 84 PRO A N 1
ATOM 725 C CA . PRO A 1 84 ? -16.464 -1.481 36.620 1.00 84.56 84 PRO A CA 1
ATOM 726 C C . PRO A 1 84 ? -17.575 -2.069 37.504 1.00 84.56 84 PRO A C 1
ATOM 728 O O . PRO A 1 84 ? -17.378 -3.116 38.122 1.00 84.56 84 PRO A O 1
ATOM 731 N N . HIS A 1 85 ? -18.727 -1.399 37.589 1.00 85.19 85 HIS A N 1
ATOM 732 C CA . HIS A 1 85 ? -19.856 -1.758 38.447 1.00 85.19 85 HIS A CA 1
ATOM 733 C C . HIS A 1 85 ? -20.963 -2.512 37.697 1.00 85.19 85 HIS A C 1
ATOM 735 O O . HIS A 1 85 ? -21.783 -3.168 38.342 1.00 85.19 85 HIS A O 1
ATOM 741 N N . ASN A 1 86 ? -20.981 -2.464 36.359 1.00 82.62 86 ASN A N 1
ATOM 742 C CA . ASN A 1 86 ? -21.981 -3.130 35.524 1.00 82.62 86 ASN A CA 1
ATOM 743 C C . ASN A 1 86 ? -21.335 -3.893 34.352 1.00 82.62 86 ASN A C 1
ATOM 745 O O . ASN A 1 86 ? -21.077 -3.362 33.272 1.00 82.62 86 ASN A O 1
ATOM 749 N N . ILE A 1 87 ? -21.082 -5.186 34.569 1.00 79.00 87 ILE A N 1
ATOM 750 C CA . ILE A 1 87 ? -20.389 -6.042 33.600 1.00 79.00 87 ILE A CA 1
ATOM 751 C C . ILE A 1 87 ? -21.231 -6.195 32.327 1.00 79.00 87 ILE A C 1
ATOM 753 O O . ILE A 1 87 ? -22.351 -6.698 32.365 1.00 79.00 87 ILE A O 1
ATOM 757 N N . GLY A 1 88 ? -20.647 -5.839 31.180 1.00 82.75 88 GLY A N 1
ATOM 758 C CA . GLY A 1 88 ? -21.284 -5.977 29.866 1.00 82.75 88 GLY A CA 1
ATOM 759 C C . GLY A 1 88 ? -21.906 -4.691 29.324 1.00 82.75 88 GLY A C 1
ATOM 760 O O . GLY A 1 88 ? -22.376 -4.701 28.184 1.00 82.75 88 GLY A O 1
ATOM 761 N N . PHE A 1 89 ? -21.843 -3.603 30.093 1.00 87.81 89 PHE A N 1
ATOM 762 C CA . PHE A 1 89 ? -22.284 -2.274 29.690 1.00 87.81 89 PHE A CA 1
ATOM 763 C C . PHE A 1 89 ? -21.139 -1.258 29.788 1.00 87.81 89 PHE A C 1
ATOM 765 O O . PHE A 1 89 ? -20.174 -1.458 30.531 1.00 87.81 89 PHE A O 1
ATOM 772 N N . THR A 1 90 ? -21.234 -0.178 29.019 1.00 86.25 90 THR A N 1
ATOM 773 C CA . THR A 1 90 ? -20.421 1.029 29.224 1.00 86.25 90 THR A CA 1
ATOM 774 C C . THR A 1 90 ? -20.965 1.865 30.385 1.00 86.25 90 THR A C 1
ATOM 776 O O . THR A 1 90 ? -22.107 1.679 30.808 1.00 86.25 90 THR A O 1
ATOM 779 N N . GLU A 1 91 ? -20.194 2.852 30.857 1.00 80.56 91 GLU A N 1
ATOM 780 C CA . GLU A 1 91 ? -20.685 3.853 31.829 1.00 80.56 91 GLU A CA 1
ATOM 781 C C . GLU A 1 91 ? -21.913 4.638 31.319 1.00 80.56 91 GLU A C 1
ATOM 783 O O . GLU A 1 91 ? -22.710 5.147 32.107 1.00 80.56 91 GLU A O 1
ATOM 788 N N . THR A 1 92 ? -22.096 4.719 29.997 1.00 82.81 92 THR A N 1
ATOM 789 C CA . THR A 1 92 ? -23.262 5.330 29.339 1.00 82.81 92 THR A CA 1
ATOM 790 C C . THR A 1 92 ? -24.479 4.398 29.270 1.00 82.81 92 THR A C 1
ATOM 792 O O . THR A 1 92 ? -25.556 4.832 28.865 1.00 82.81 92 THR A O 1
ATOM 795 N N . GLY A 1 93 ? -24.348 3.139 29.704 1.00 84.19 93 GLY A N 1
ATOM 796 C CA . GLY A 1 93 ? -25.414 2.135 29.688 1.00 84.19 93 GLY A CA 1
ATOM 797 C C . GLY A 1 93 ? -25.598 1.426 28.342 1.00 84.19 93 GLY A C 1
ATOM 798 O O . GLY A 1 93 ? -26.612 0.758 28.142 1.00 84.19 93 GLY A O 1
ATOM 799 N N . GLU A 1 94 ? -24.642 1.547 27.421 1.00 87.31 94 GLU A N 1
ATOM 800 C CA . GLU A 1 94 ? -24.688 0.893 26.111 1.00 87.31 94 GLU A CA 1
ATOM 801 C C . GLU A 1 94 ? -24.193 -0.544 26.212 1.00 87.31 94 GLU A C 1
ATOM 803 O O . GLU A 1 94 ? -23.230 -0.851 26.919 1.00 87.31 94 GLU A O 1
ATOM 808 N N . ASN A 1 95 ? -24.851 -1.446 25.486 1.00 91.12 95 ASN A N 1
ATOM 809 C CA . ASN A 1 95 ? -24.387 -2.822 25.398 1.00 91.12 95 ASN A CA 1
ATOM 810 C C . ASN A 1 95 ? -23.199 -2.941 24.422 1.00 91.12 95 ASN A C 1
ATOM 812 O O . ASN A 1 95 ? -22.967 -2.081 23.568 1.00 91.12 95 ASN A O 1
ATOM 816 N N . LYS A 1 96 ? -22.457 -4.050 24.515 1.00 88.31 96 LYS A N 1
ATOM 817 C CA . LYS A 1 96 ? -21.279 -4.291 23.666 1.00 88.31 96 LYS A CA 1
ATOM 818 C C . LYS A 1 96 ? -21.578 -4.210 22.169 1.00 88.31 96 LYS A C 1
ATOM 820 O O . LYS A 1 96 ? -20.761 -3.694 21.417 1.00 88.31 96 LYS A O 1
ATOM 825 N N . GLU A 1 97 ? -22.714 -4.728 21.719 1.00 90.12 97 GLU A N 1
ATOM 826 C CA . GLU A 1 97 ? -23.057 -4.752 20.292 1.00 90.12 97 GLU A CA 1
ATOM 827 C C . GLU A 1 97 ? -23.353 -3.349 19.749 1.00 90.12 97 GLU A C 1
ATOM 829 O O . GLU A 1 97 ? -22.882 -2.997 18.669 1.00 90.12 97 GLU A O 1
ATOM 834 N N . GLN A 1 98 ? -24.069 -2.532 20.523 1.00 91.50 98 GLN A N 1
ATOM 835 C CA . GLN A 1 98 ? -24.370 -1.133 20.223 1.00 91.50 98 GLN A CA 1
ATOM 836 C C . GLN A 1 98 ? -23.087 -0.311 20.147 1.00 91.50 98 GLN A C 1
ATOM 838 O O . GLN A 1 98 ? -22.864 0.359 19.142 1.00 91.50 98 GLN A O 1
ATOM 843 N N . PHE A 1 99 ? -22.201 -0.461 21.134 1.00 91.25 99 PHE A N 1
ATOM 844 C CA . PHE A 1 99 ? -20.902 0.207 21.140 1.00 91.25 99 PHE A CA 1
ATOM 845 C C . PHE A 1 99 ? -20.060 -0.154 19.907 1.00 91.25 99 PHE A C 1
ATOM 847 O O . PHE A 1 99 ? -19.487 0.711 19.250 1.00 91.25 99 PHE A O 1
ATOM 854 N N . MET A 1 100 ? -19.996 -1.441 19.546 1.00 91.69 100 MET A N 1
ATOM 855 C CA . MET A 1 100 ? -19.243 -1.884 18.365 1.00 91.69 100 MET A CA 1
ATOM 856 C C . MET A 1 100 ? -19.829 -1.318 17.067 1.00 91.69 100 MET A C 1
ATOM 858 O O . MET A 1 100 ? -19.072 -0.933 16.173 1.00 91.69 100 MET A O 1
ATOM 862 N N . ALA A 1 101 ? -21.159 -1.261 16.956 1.00 92.62 101 ALA A N 1
ATOM 863 C CA . ALA A 1 101 ? -21.845 -0.711 15.793 1.00 92.62 101 ALA A CA 1
ATOM 864 C C . ALA A 1 101 ? -21.616 0.802 15.650 1.00 92.62 101 ALA A C 1
ATOM 866 O O . ALA A 1 101 ? -21.337 1.272 14.548 1.00 92.62 101 ALA A O 1
ATOM 867 N N . GLU A 1 102 ? -21.671 1.550 16.751 1.00 91.69 102 GLU A N 1
ATOM 868 C CA . GLU A 1 102 ? -21.393 2.988 16.765 1.00 91.69 102 GLU A CA 1
ATOM 869 C C . GLU A 1 102 ? -19.940 3.285 16.383 1.00 91.69 102 GLU A C 1
ATOM 871 O O . GLU A 1 102 ? -19.678 4.065 15.464 1.00 91.69 102 GLU A O 1
ATOM 876 N N . MET A 1 103 ? -18.991 2.577 17.001 1.00 91.00 103 MET A N 1
ATOM 877 C CA . MET A 1 103 ? -17.569 2.709 16.686 1.00 91.00 103 MET A CA 1
ATOM 878 C C . MET A 1 103 ? -17.281 2.401 15.215 1.00 91.00 103 MET A C 1
ATOM 880 O O . MET A 1 103 ? -16.454 3.073 14.589 1.00 91.00 103 MET A O 1
ATOM 884 N N . TRP A 1 104 ? -17.966 1.407 14.643 1.00 92.56 104 TRP A N 1
ATOM 885 C CA . TRP A 1 104 ? -17.881 1.114 13.218 1.00 92.56 104 TRP A CA 1
ATOM 886 C C . TRP A 1 104 ? -18.442 2.249 12.362 1.00 92.56 104 TRP A C 1
ATOM 888 O O . TRP A 1 104 ? -17.770 2.678 11.426 1.00 92.56 104 TRP A O 1
ATOM 898 N N . GLU A 1 105 ? -19.629 2.768 12.668 1.00 93.50 105 GLU A N 1
ATOM 899 C CA . GLU A 1 105 ? -20.249 3.853 11.900 1.00 93.50 105 GLU A CA 1
ATOM 900 C C . GLU A 1 105 ? -19.399 5.128 11.884 1.00 93.50 105 GLU A C 1
ATOM 902 O O . GLU A 1 105 ? -19.247 5.750 10.827 1.00 93.50 105 GLU A O 1
ATOM 907 N N . GLU A 1 106 ? -18.767 5.465 13.006 1.00 90.69 106 GLU A N 1
ATOM 908 C CA . GLU A 1 106 ? -17.876 6.618 13.113 1.00 90.69 106 GLU A CA 1
ATOM 909 C C . GLU A 1 106 ? -16.553 6.404 12.354 1.00 90.69 106 GLU A C 1
ATOM 911 O O . GLU A 1 106 ? -16.051 7.303 11.671 1.00 90.69 106 GLU A O 1
ATOM 916 N N . HIS A 1 107 ? -15.978 5.198 12.426 1.00 89.44 107 HIS A N 1
ATOM 917 C CA . HIS A 1 107 ? -14.614 4.945 11.957 1.00 89.44 107 HIS A CA 1
ATOM 918 C C . HIS A 1 107 ? -14.511 4.195 10.623 1.00 89.44 107 HIS A C 1
ATOM 920 O O . HIS A 1 107 ? -13.401 4.083 10.090 1.00 89.44 107 HIS A O 1
ATOM 926 N N . LYS A 1 108 ? -15.617 3.732 10.024 1.00 88.81 108 LYS A N 1
ATOM 927 C CA . LYS A 1 108 ? -15.625 2.978 8.750 1.00 88.81 108 LYS A CA 1
ATOM 928 C C . LYS A 1 108 ? -14.886 3.687 7.615 1.00 88.81 108 LYS A C 1
ATOM 930 O O . LYS A 1 108 ? -14.299 3.034 6.758 1.00 88.81 108 LYS A O 1
ATOM 935 N N . GLY A 1 109 ? -14.854 5.021 7.622 1.00 87.62 109 GLY A N 1
ATOM 936 C CA . GLY A 1 109 ? -14.105 5.808 6.640 1.00 87.62 109 GLY A CA 1
ATOM 937 C C . GLY A 1 109 ? -12.589 5.583 6.704 1.00 87.62 109 GLY A C 1
ATOM 938 O O . GLY A 1 109 ? -11.931 5.528 5.666 1.00 87.62 109 GLY A O 1
ATOM 939 N N . ARG A 1 110 ? -12.032 5.374 7.903 1.00 87.31 110 ARG A N 1
ATOM 940 C CA . ARG A 1 110 ? -10.584 5.193 8.112 1.00 87.31 110 ARG A CA 1
ATOM 941 C C . ARG A 1 110 ? -10.073 3.823 7.664 1.00 87.31 110 ARG A C 1
ATOM 943 O O . ARG A 1 110 ? -8.874 3.650 7.479 1.00 87.31 110 ARG A O 1
ATOM 950 N N . VAL A 1 111 ? -10.966 2.862 7.420 1.00 89.06 111 VAL A N 1
ATOM 951 C CA . VAL A 1 111 ? -10.621 1.542 6.855 1.00 89.06 111 VAL A CA 1
ATOM 952 C C . VAL A 1 111 ? -9.958 1.690 5.477 1.00 89.06 111 VAL A C 1
ATOM 954 O O . VAL A 1 111 ? -9.111 0.893 5.084 1.00 89.06 111 VAL A O 1
ATOM 957 N N . TRP A 1 112 ? -10.274 2.753 4.735 1.00 89.50 112 TRP A N 1
ATOM 958 C CA . TRP A 1 112 ? -9.660 3.005 3.431 1.00 89.50 112 TRP A CA 1
ATOM 959 C C . TRP A 1 112 ? -8.179 3.386 3.505 1.00 89.50 112 TRP A C 1
ATOM 961 O O . TRP A 1 112 ? -7.453 3.203 2.524 1.00 89.50 112 TRP A O 1
ATOM 971 N N . GLU A 1 113 ? -7.700 3.861 4.655 1.00 91.12 113 GLU A N 1
ATOM 972 C CA . GLU A 1 113 ? -6.308 4.275 4.822 1.00 91.12 113 GLU A CA 1
ATOM 973 C C . GLU A 1 113 ? -5.344 3.093 4.674 1.00 91.12 113 GLU A C 1
ATOM 975 O O . GLU A 1 113 ? -4.353 3.199 3.953 1.00 91.12 113 GLU A O 1
ATOM 980 N N . GLY A 1 114 ? -5.632 1.930 5.271 1.00 92.12 114 GLY A N 1
ATOM 981 C CA . GLY A 1 114 ? -4.775 0.751 5.096 1.00 92.12 114 GLY A CA 1
ATOM 982 C C . GLY A 1 114 ? -4.832 0.196 3.674 1.00 92.12 114 GLY A C 1
ATOM 983 O O . GLY A 1 114 ? -3.798 -0.200 3.127 1.00 92.12 114 GLY A O 1
ATOM 984 N N . TYR A 1 115 ? -5.997 0.248 3.018 1.00 93.50 115 TYR A N 1
ATOM 985 C CA . TYR A 1 115 ? -6.111 -0.124 1.605 1.00 93.50 115 TYR A CA 1
ATOM 986 C C . TYR A 1 115 ? -5.278 0.773 0.692 1.00 93.50 115 TYR A C 1
ATOM 988 O O . TYR A 1 115 ? -4.729 0.274 -0.289 1.00 93.50 115 TYR A O 1
ATOM 996 N N . TYR A 1 116 ? -5.116 2.059 1.011 1.00 93.12 116 TYR A N 1
ATOM 997 C CA . TYR A 1 116 ? -4.207 2.937 0.276 1.00 93.12 116 TYR A CA 1
ATOM 998 C C . TYR A 1 116 ? -2.756 2.436 0.341 1.00 93.12 116 TYR A C 1
ATOM 1000 O O . TYR A 1 116 ? -2.095 2.333 -0.698 1.00 93.12 116 TYR A O 1
ATOM 1008 N N . TYR A 1 117 ? -2.271 2.053 1.530 1.00 92.06 117 TYR A N 1
ATOM 1009 C CA . TYR A 1 117 ? -0.920 1.506 1.691 1.00 92.06 117 TYR A CA 1
ATOM 1010 C C . TYR A 1 117 ? -0.727 0.203 0.912 1.00 92.06 117 TYR A C 1
ATOM 1012 O O . TYR A 1 117 ? 0.286 0.034 0.243 1.00 92.06 117 TYR A O 1
ATOM 1020 N N . VAL A 1 118 ? -1.696 -0.710 0.926 1.00 92.81 118 VAL A N 1
ATOM 1021 C CA . VAL A 1 118 ? -1.590 -1.965 0.162 1.00 92.81 118 VAL A CA 1
ATOM 1022 C C . VAL A 1 118 ? -1.708 -1.709 -1.343 1.00 92.81 118 VAL A C 1
ATOM 1024 O O . VAL A 1 118 ? -0.905 -2.202 -2.139 1.00 92.81 118 VAL A O 1
ATOM 1027 N N . GLY A 1 119 ? -2.679 -0.889 -1.741 1.00 93.75 119 GLY A N 1
ATOM 1028 C CA . GLY A 1 119 ? -2.984 -0.564 -3.128 1.00 93.75 119 GLY A CA 1
ATOM 1029 C C . GLY A 1 119 ? -1.825 0.117 -3.847 1.00 93.75 119 GLY A C 1
ATOM 1030 O O . GLY A 1 119 ? -1.507 -0.266 -4.974 1.00 93.75 119 GLY A O 1
ATOM 1031 N N . LYS A 1 120 ? -1.130 1.064 -3.199 1.00 92.69 120 LYS A N 1
ATOM 1032 C CA . LYS A 1 120 ? 0.031 1.729 -3.812 1.00 92.69 120 LYS A CA 1
ATOM 1033 C C . LYS A 1 120 ? 1.158 0.743 -4.128 1.00 92.69 120 LYS A C 1
ATOM 1035 O O . LYS A 1 120 ? 1.720 0.802 -5.220 1.00 92.69 120 LYS A O 1
ATOM 1040 N N . TYR A 1 121 ? 1.450 -0.207 -3.237 1.00 93.00 121 TYR A N 1
ATOM 1041 C CA . TYR A 1 121 ? 2.496 -1.207 -3.474 1.00 93.00 121 TYR A CA 1
ATOM 1042 C C . TYR A 1 121 ? 2.088 -2.245 -4.514 1.00 93.00 121 TYR A C 1
ATOM 1044 O O . TYR A 1 121 ? 2.908 -2.615 -5.355 1.00 93.00 121 TYR A O 1
ATOM 1052 N N . LEU A 1 122 ? 0.817 -2.654 -4.533 1.00 93.75 122 LEU A N 1
ATOM 1053 C CA . LEU A 1 122 ? 0.279 -3.493 -5.604 1.00 93.75 122 LEU A CA 1
ATOM 1054 C C . LEU A 1 122 ? 0.385 -2.801 -6.967 1.00 93.75 122 LEU A C 1
ATOM 1056 O O . LEU A 1 122 ? 0.832 -3.415 -7.933 1.00 93.75 122 LEU A O 1
ATOM 1060 N N . LEU A 1 123 ? 0.043 -1.514 -7.053 1.00 91.88 123 LEU A N 1
ATOM 1061 C CA . LEU A 1 123 ? 0.169 -0.734 -8.284 1.00 91.88 123 LEU A CA 1
ATOM 1062 C C . LEU A 1 123 ? 1.629 -0.668 -8.756 1.00 91.88 123 LEU A C 1
ATOM 1064 O O . LEU A 1 123 ? 1.912 -0.954 -9.922 1.00 91.88 123 LEU A O 1
ATOM 1068 N N . LEU A 1 124 ? 2.563 -0.340 -7.857 1.00 90.19 124 LEU A N 1
ATOM 1069 C CA . LEU A 1 124 ? 3.998 -0.318 -8.160 1.00 90.19 124 LEU A CA 1
ATOM 1070 C C . LEU A 1 124 ? 4.482 -1.686 -8.655 1.00 90.19 124 LEU A C 1
ATOM 1072 O O . LEU A 1 124 ? 5.178 -1.774 -9.669 1.00 90.19 124 LEU A O 1
ATOM 1076 N N . PHE A 1 125 ? 4.047 -2.764 -8.006 1.00 89.44 125 PHE A N 1
ATOM 1077 C CA . PHE A 1 125 ? 4.368 -4.127 -8.409 1.00 89.44 125 PHE A CA 1
ATOM 1078 C C . PHE A 1 125 ? 3.837 -4.461 -9.812 1.00 89.44 125 PHE A C 1
ATOM 1080 O O . PHE A 1 125 ? 4.583 -4.974 -10.649 1.00 89.44 125 PHE A O 1
ATOM 1087 N N . LEU A 1 126 ? 2.589 -4.100 -10.125 1.00 89.38 126 LEU A N 1
ATOM 1088 C CA . LEU A 1 126 ? 2.005 -4.291 -11.458 1.00 89.38 126 LEU A CA 1
ATOM 1089 C C . LEU A 1 126 ? 2.759 -3.500 -12.541 1.00 89.38 126 LEU A C 1
ATOM 1091 O O . LEU A 1 126 ? 2.983 -4.016 -13.642 1.00 89.38 126 LEU A O 1
ATOM 1095 N N . ILE A 1 127 ? 3.207 -2.277 -12.236 1.00 86.38 127 ILE A N 1
ATOM 1096 C CA . ILE A 1 127 ? 4.045 -1.471 -13.139 1.00 86.38 127 ILE A CA 1
ATOM 1097 C C . ILE A 1 127 ? 5.378 -2.181 -13.411 1.00 86.38 127 ILE A C 1
ATOM 1099 O O . ILE A 1 127 ? 5.811 -2.260 -14.566 1.00 86.38 127 ILE A O 1
ATOM 1103 N N . LEU A 1 128 ? 6.015 -2.742 -12.380 1.00 84.00 128 LEU A N 1
ATOM 1104 C CA . LEU A 1 128 ? 7.286 -3.460 -12.508 1.00 84.00 128 LEU A CA 1
ATOM 1105 C C . LEU A 1 128 ? 7.144 -4.773 -13.292 1.00 84.00 128 LEU A C 1
ATOM 1107 O O . LEU A 1 128 ? 7.998 -5.073 -14.141 1.00 84.00 128 LEU A O 1
ATOM 1111 N N . LEU A 1 129 ? 6.051 -5.512 -13.079 1.00 84.19 129 LEU A N 1
ATOM 1112 C CA . LEU A 1 129 ? 5.730 -6.741 -13.810 1.00 84.19 129 LEU A CA 1
ATOM 1113 C C . LEU A 1 129 ? 5.437 -6.495 -15.292 1.00 84.19 129 LEU A C 1
ATOM 1115 O O . LEU A 1 129 ? 5.685 -7.377 -16.122 1.00 84.19 129 LEU A O 1
ATOM 1119 N N . ARG A 1 130 ? 4.954 -5.302 -15.665 1.00 79.19 130 ARG A N 1
ATOM 1120 C CA . ARG A 1 130 ? 4.659 -4.986 -17.064 1.00 79.19 130 ARG A CA 1
ATOM 1121 C C . ARG A 1 130 ? 5.924 -5.164 -17.909 1.00 79.19 130 ARG A C 1
ATOM 1123 O O . ARG A 1 130 ? 6.947 -4.513 -17.672 1.00 79.19 130 ARG A O 1
ATOM 1130 N N . PRO A 1 131 ? 5.915 -6.054 -18.909 1.00 67.31 131 PRO A N 1
ATOM 1131 C CA . PRO A 1 131 ? 7.126 -6.355 -19.648 1.00 67.31 131 PRO A CA 1
ATOM 1132 C C . PRO A 1 131 ? 7.464 -5.172 -20.567 1.00 67.31 131 PRO A C 1
ATOM 1134 O O . PRO A 1 131 ? 6.577 -4.582 -21.185 1.00 67.31 131 PRO A O 1
ATOM 1137 N N . ALA A 1 132 ? 8.751 -4.826 -20.671 1.00 63.81 132 ALA A N 1
ATOM 1138 C CA . ALA A 1 132 ? 9.244 -3.799 -21.592 1.00 63.81 132 ALA A CA 1
ATOM 1139 C C . ALA A 1 132 ? 9.181 -4.342 -23.035 1.00 63.81 132 ALA A C 1
ATOM 1141 O O . ALA A 1 132 ? 10.176 -4.779 -23.608 1.00 63.81 132 ALA A O 1
ATOM 1142 N N . LYS A 1 133 ? 7.965 -4.453 -23.580 1.00 57.25 133 LYS A N 1
ATOM 1143 C CA . LYS A 1 133 ? 7.660 -5.088 -24.870 1.00 57.25 133 LYS A CA 1
ATOM 1144 C C . LYS A 1 133 ? 7.465 -4.053 -25.970 1.00 57.25 133 LYS A C 1
ATOM 1146 O O . LYS A 1 133 ? 6.391 -3.979 -26.557 1.00 57.25 133 LYS A O 1
ATOM 1151 N N . LYS A 1 134 ? 8.508 -3.306 -26.310 1.00 58.09 134 LYS A N 1
ATOM 1152 C CA . LYS A 1 134 ? 8.619 -2.791 -27.676 1.00 58.09 134 LYS A CA 1
ATOM 1153 C C . LYS A 1 134 ? 9.972 -3.205 -28.213 1.00 58.09 134 LYS A C 1
ATOM 1155 O O . LYS A 1 134 ? 11.014 -2.681 -27.839 1.00 58.09 134 LYS A O 1
ATOM 1160 N N . ARG A 1 135 ? 9.945 -4.244 -29.036 1.00 61.72 135 ARG A N 1
ATOM 1161 C CA . ARG A 1 135 ? 11.079 -4.639 -29.858 1.00 61.72 135 ARG A CA 1
ATOM 1162 C C . ARG A 1 135 ? 10.700 -4.269 -31.278 1.00 61.72 135 ARG A C 1
ATOM 1164 O O . ARG A 1 135 ? 9.643 -4.685 -31.751 1.00 61.72 135 ARG A O 1
ATOM 1171 N N . VAL A 1 136 ? 11.507 -3.424 -31.902 1.00 64.06 136 VAL A N 1
ATOM 1172 C CA . VAL A 1 136 ? 11.313 -3.049 -33.304 1.00 64.06 136 VAL A CA 1
ATOM 1173 C C . VAL A 1 136 ? 12.209 -3.957 -34.123 1.00 64.06 136 VAL A C 1
ATOM 1175 O O . VAL A 1 136 ? 13.397 -4.074 -33.819 1.00 64.06 136 VAL A O 1
ATOM 1178 N N . ARG A 1 137 ? 11.647 -4.630 -35.124 1.00 69.12 137 ARG A N 1
ATOM 1179 C CA . ARG A 1 137 ? 12.404 -5.491 -36.032 1.00 69.12 137 ARG A CA 1
ATOM 1180 C C . ARG A 1 137 ? 12.512 -4.812 -37.386 1.00 69.12 137 ARG A C 1
ATOM 1182 O O . ARG A 1 137 ? 11.518 -4.349 -37.929 1.00 69.12 137 ARG A O 1
ATOM 1189 N N . PHE A 1 138 ? 13.719 -4.775 -37.922 1.00 67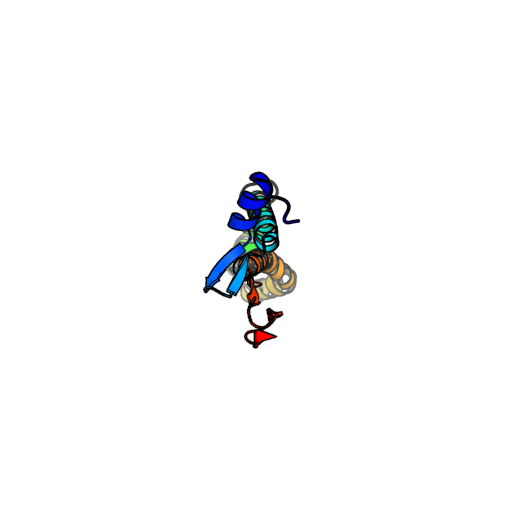.44 138 PHE A N 1
ATOM 1190 C CA . PHE A 1 138 ? 14.012 -4.262 -39.253 1.00 67.44 138 PHE A CA 1
ATOM 1191 C C . PHE A 1 138 ? 14.335 -5.445 -40.156 1.00 67.44 138 PHE A C 1
ATOM 1193 O O . PHE A 1 138 ? 15.266 -6.195 -39.852 1.00 67.44 138 PHE A O 1
ATOM 1200 N N . ASP A 1 139 ? 13.579 -5.610 -41.242 1.00 70.94 139 ASP A N 1
ATOM 1201 C CA . ASP A 1 139 ? 13.866 -6.588 -42.292 1.00 70.94 139 ASP A CA 1
ATOM 1202 C C . ASP A 1 139 ? 14.536 -5.889 -43.479 1.00 70.94 139 ASP A C 1
ATOM 1204 O O . ASP A 1 139 ? 13.936 -5.081 -44.192 1.00 70.94 139 ASP A O 1
ATOM 1208 N N . ARG A 1 140 ? 15.810 -6.217 -43.686 1.00 66.06 140 ARG A N 1
ATOM 1209 C CA . ARG A 1 140 ? 16.664 -5.662 -44.733 1.00 66.06 140 ARG A CA 1
ATOM 1210 C C . ARG A 1 140 ? 16.224 -6.082 -46.136 1.00 66.06 140 ARG A C 1
ATOM 1212 O O . ARG A 1 140 ? 16.452 -5.320 -47.068 1.00 66.06 140 ARG A O 1
ATOM 1219 N N . LYS A 1 141 ? 15.620 -7.265 -46.307 1.00 72.12 141 LYS A N 1
ATOM 1220 C CA . LYS A 1 141 ? 15.238 -7.796 -47.627 1.00 72.12 141 LYS A CA 1
ATOM 1221 C C . LYS A 1 141 ? 13.980 -7.120 -48.159 1.00 72.12 141 LYS A C 1
ATOM 1223 O O . LYS A 1 141 ? 13.869 -6.895 -49.358 1.00 72.12 141 LYS A O 1
ATOM 1228 N N . ARG A 1 142 ? 13.037 -6.815 -47.267 1.00 66.62 142 ARG A N 1
ATOM 1229 C CA . ARG A 1 142 ? 11.747 -6.205 -47.624 1.00 66.62 142 ARG A CA 1
ATOM 1230 C C . ARG A 1 142 ? 11.723 -4.686 -47.450 1.00 66.62 142 ARG A C 1
ATOM 1232 O O . ARG A 1 142 ? 10.815 -4.049 -47.962 1.00 66.62 142 ARG A O 1
ATOM 1239 N N . GLY A 1 143 ? 12.692 -4.108 -46.735 1.00 63.09 143 GLY A N 1
ATOM 1240 C CA . GLY A 1 143 ? 12.705 -2.675 -46.419 1.00 63.09 143 GLY A CA 1
ATOM 1241 C C . GLY A 1 143 ? 11.589 -2.255 -45.454 1.00 63.09 143 GLY A C 1
ATOM 1242 O O . GLY A 1 143 ? 11.272 -1.073 -45.368 1.00 63.09 143 GLY A O 1
ATOM 1243 N N . ILE A 1 144 ? 10.987 -3.213 -44.740 1.00 67.25 144 ILE A N 1
ATOM 1244 C CA . ILE A 1 144 ? 9.839 -2.995 -43.851 1.00 67.25 144 ILE A CA 1
ATOM 1245 C C . ILE A 1 144 ? 10.325 -2.940 -42.400 1.00 67.25 144 ILE A C 1
ATOM 1247 O O . ILE A 1 144 ? 11.181 -3.724 -41.970 1.00 67.25 144 ILE A O 1
ATOM 1251 N N . VAL A 1 145 ? 9.760 -2.004 -41.640 1.00 62.19 145 VAL A N 1
ATOM 1252 C CA . VAL A 1 145 ? 9.949 -1.893 -40.195 1.00 62.19 145 VAL A CA 1
ATOM 1253 C C . VAL A 1 145 ? 8.740 -2.513 -39.521 1.00 62.19 145 VAL A C 1
ATOM 1255 O O . VAL A 1 145 ? 7.654 -1.957 -39.605 1.00 62.19 145 VAL A O 1
ATOM 1258 N N . TYR A 1 146 ? 8.935 -3.635 -38.832 1.00 64.88 146 TYR A N 1
ATOM 1259 C CA . TYR A 1 146 ? 7.877 -4.245 -38.042 1.00 64.88 146 TYR A CA 1
ATOM 1260 C C . TYR A 1 146 ? 7.925 -3.708 -36.615 1.00 64.88 146 TYR A C 1
ATOM 1262 O O . TYR A 1 146 ? 8.918 -3.872 -35.889 1.00 64.88 146 TYR A O 1
ATOM 1270 N N . THR A 1 147 ? 6.830 -3.104 -36.175 1.00 54.59 147 THR A N 1
ATOM 1271 C CA . THR A 1 147 ? 6.627 -2.726 -34.781 1.00 54.59 147 THR A CA 1
ATOM 1272 C C . THR A 1 147 ? 5.720 -3.753 -34.116 1.00 54.59 147 THR A C 1
ATOM 1274 O O . THR A 1 147 ? 4.606 -4.024 -34.558 1.00 54.59 147 THR A O 1
ATOM 1277 N N . TYR A 1 148 ? 6.206 -4.379 -33.042 1.00 53.00 148 TYR A N 1
ATOM 1278 C CA . TYR A 1 148 ? 5.400 -5.337 -32.288 1.00 53.00 148 TYR A CA 1
ATOM 1279 C C . TYR A 1 148 ? 4.418 -4.574 -31.387 1.00 53.00 148 TYR A C 1
ATOM 1281 O O . TYR A 1 148 ? 4.682 -4.355 -30.202 1.00 53.00 148 TYR A O 1
ATOM 1289 N N . VAL A 1 149 ? 3.302 -4.114 -31.954 1.00 49.38 149 VAL A N 1
ATOM 1290 C CA . VAL A 1 149 ? 2.243 -3.399 -31.230 1.00 49.38 149 VAL A CA 1
ATOM 1291 C C . VAL A 1 149 ? 1.074 -4.359 -31.017 1.00 49.38 149 VAL A C 1
ATOM 1293 O O . VAL A 1 149 ? 0.431 -4.808 -31.956 1.00 49.38 149 VAL A O 1
ATOM 1296 N N . GLY A 1 150 ? 0.808 -4.727 -29.759 1.00 44.84 150 GLY A N 1
ATOM 1297 C CA . GLY A 1 150 ? -0.416 -5.461 -29.406 1.00 44.84 150 GLY A CA 1
ATOM 1298 C C . GLY A 1 150 ? -0.557 -6.864 -30.019 1.00 44.84 150 GLY A C 1
ATOM 1299 O O . GLY A 1 150 ? -1.633 -7.207 -30.493 1.00 44.84 150 GLY A O 1
ATOM 1300 N N . LYS A 1 151 ? 0.508 -7.686 -30.006 1.00 44.84 151 LYS A N 1
ATOM 1301 C CA . LYS A 1 151 ? 0.546 -9.053 -30.591 1.00 44.84 151 LYS A CA 1
ATOM 1302 C C . LYS A 1 151 ? 0.287 -9.121 -32.110 1.00 44.84 151 LYS A C 1
ATOM 1304 O O . LYS A 1 151 ? 0.144 -10.219 -32.637 1.00 44.84 151 LYS A O 1
ATOM 1309 N N . LYS A 1 152 ? 0.258 -7.989 -32.813 1.00 39.97 152 LYS A N 1
ATOM 1310 C CA . LYS A 1 152 ? 0.174 -7.928 -34.273 1.00 39.97 152 LYS A CA 1
ATOM 1311 C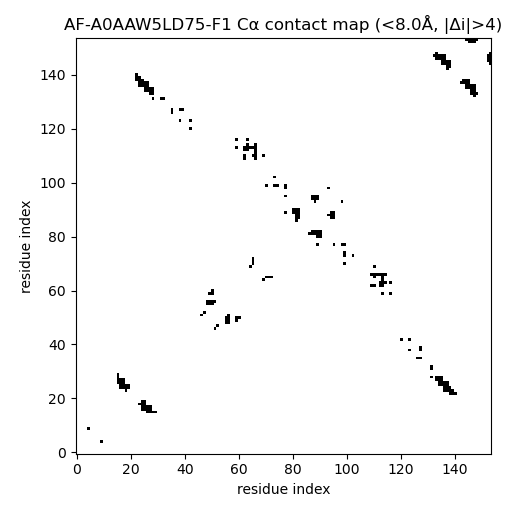 C . LYS A 1 152 ? 1.458 -7.312 -34.826 1.00 39.97 152 LYS A C 1
ATOM 1313 O O . LYS A 1 152 ? 2.044 -6.425 -34.204 1.00 39.97 152 LYS A O 1
ATOM 1318 N N . PHE A 1 153 ? 1.917 -7.842 -35.955 1.00 48.31 153 PHE A N 1
ATOM 1319 C CA . PHE A 1 153 ? 3.005 -7.250 -36.726 1.00 48.31 153 PHE A CA 1
ATOM 1320 C C . PHE A 1 153 ? 2.399 -6.142 -37.587 1.00 48.31 153 PHE A C 1
ATOM 1322 O O . PHE A 1 153 ? 1.557 -6.436 -38.435 1.00 48.31 153 PHE A O 1
ATOM 1329 N N . TYR A 1 154 ? 2.786 -4.898 -37.312 1.00 49.50 154 TYR A N 1
ATOM 1330 C CA . TYR A 1 154 ? 2.503 -3.733 -38.149 1.00 49.50 154 TYR A CA 1
ATOM 1331 C C . TYR A 1 154 ? 3.792 -3.288 -38.813 1.00 49.50 154 TYR A C 1
ATOM 1333 O O . TYR A 1 154 ? 4.786 -3.161 -38.054 1.00 49.50 154 TYR A O 1
#

Foldseek 3Di:
DDDPDPPVRVVVCVVQWDDPDPFKIKGDDPVLVVVLVVLVVVLVVVCCVQCPNPVRNVVLVVLQCCLVPVVVVLVVVCVVQADPVDGQAGPVRDGSVRSSVVSCVVCVVSSVVNVVVVVVNVVSVVSNPPDPPWMWMAGRVVRDIFTCDPVDTD